Protein AF-A0A917YSW1-F1 (afdb_monomer)

Foldseek 3Di:
DDPVVVLVVLVCVLVVVLLVVLLVQLVVVVVVDPSLVSLVVSLVVSVVSSVCCCCPPRDVDDDPVVCVVLCPVLSVVLSVQLSVQQCVCVVVVHDSSVSSVVSVVVSVVSSVVVVVVSVVVVVVVVPPPDPPDPDPPPDD

InterPro domains:
  IPR007267 GtrA/DPMS, transmembrane domain [PF04138] (10-118)
  IPR051401 Bacterial Cell Wall Glycosylation GtrA [PTHR38459] (4-124)

Organism: NCBI:txid2045107

Secondary structure (DSSP, 8-state):
--HHHHHHHHHHHHHHHHHHHHHHHHHHHHTTS-HHHHHHHHHHHHHHHHHHIIIIIIISS---HHHHTTSHHHHHHHHHHHHHHHHHHHHTT--HHHHHHHHHHHHHHHHHHHHHHHHHHHHHHHTSPP----------

Solvent-accessible surface area (backbone atoms only — not comparable to full-atom values): 7925 Å² total; per-residue (Å²): 134,61,73,66,60,58,51,50,52,50,51,52,51,50,52,49,50,36,48,51,53,28,50,51,47,25,52,58,34,44,77,79,40,61,60,59,60,18,45,54,54,22,51,55,48,33,54,55,48,41,46,49,45,47,37,70,72,70,56,80,56,82,71,64,65,87,55,58,79,75,39,58,63,53,52,49,52,44,47,54,53,35,44,52,46,39,47,51,37,43,72,72,69,44,58,67,77,60,37,55,61,53,34,48,68,51,38,55,59,49,49,52,53,52,50,54,54,57,56,51,53,62,50,58,65,70,66,54,76,75,82,77,68,80,76,80,78,77,78,130

Sequence (140 aa):
MNAARRRFARFVAGGATNTAVTHGLFVVLTWSMPAPVAYSVAYATGIVLGYVINTVFVFRIRASLRSALRFPVVYLVAYLVGLGLVVLLTGAGLAPWLAMPVVLAVNVPLTYVLTRHVLRGARAERARPEPAGRPLRVAR

Structure (mmCIF, N/CA/C/O backbone):
data_AF-A0A917YSW1-F1
#
_entry.id   AF-A0A917YSW1-F1
#
loop_
_atom_site.group_PDB
_atom_site.id
_atom_site.type_symbol
_atom_site.label_atom_id
_atom_site.label_alt_id
_atom_site.label_comp_id
_atom_site.label_asym_id
_atom_site.label_entity_id
_atom_site.label_seq_id
_atom_site.pdbx_PDB_ins_code
_atom_site.Cartn_x
_atom_site.Cartn_y
_atom_site.Cartn_z
_atom_site.occupancy
_atom_site.B_iso_or_equiv
_atom_site.auth_seq_id
_atom_site.auth_comp_id
_atom_site.auth_asym_id
_atom_site.auth_atom_id
_atom_site.pdbx_PDB_model_num
ATOM 1 N N . MET A 1 1 ? -2.995 -20.439 25.826 1.00 56.56 1 MET A N 1
ATOM 2 C CA . MET A 1 1 ? -2.520 -19.465 24.809 1.00 56.56 1 MET A CA 1
ATOM 3 C C . MET A 1 1 ? -3.350 -18.180 24.910 1.00 56.56 1 MET A C 1
ATOM 5 O O . MET A 1 1 ? -4.557 -18.240 24.723 1.00 56.56 1 MET A O 1
ATOM 9 N N . ASN A 1 2 ? -2.738 -17.043 25.268 1.00 67.12 2 ASN A N 1
ATOM 10 C CA . ASN A 1 2 ? -3.448 -15.811 25.665 1.00 67.12 2 ASN A CA 1
ATOM 11 C C . ASN A 1 2 ? -4.297 -15.207 24.528 1.00 67.12 2 ASN A C 1
ATOM 13 O O . ASN A 1 2 ? -3.838 -15.098 23.389 1.00 67.12 2 ASN A O 1
ATOM 17 N N . ALA A 1 3 ? -5.512 -14.741 24.838 1.00 70.56 3 ALA A N 1
ATOM 18 C CA . ALA A 1 3 ? -6.465 -14.183 23.865 1.00 70.56 3 ALA A CA 1
ATOM 19 C C . ALA A 1 3 ? -5.918 -12.991 23.044 1.00 70.56 3 ALA A C 1
ATOM 21 O O . ALA A 1 3 ? -6.378 -12.730 21.930 1.00 70.56 3 ALA A O 1
ATOM 22 N N . ALA A 1 4 ? -4.916 -12.270 23.561 1.00 68.56 4 ALA A N 1
ATOM 23 C CA . ALA A 1 4 ? -4.194 -11.224 22.832 1.00 68.56 4 ALA A CA 1
ATOM 24 C C . ALA A 1 4 ? -3.328 -11.786 21.685 1.00 68.56 4 ALA A C 1
ATOM 26 O O . ALA A 1 4 ? -3.424 -11.303 20.558 1.00 68.56 4 ALA A O 1
ATOM 27 N N . ARG A 1 5 ? -2.570 -12.870 21.926 1.00 73.44 5 ARG A N 1
ATOM 28 C CA . ARG A 1 5 ? -1.741 -13.530 20.897 1.00 73.44 5 ARG A CA 1
ATOM 29 C C . ARG A 1 5 ? -2.588 -14.071 19.747 1.00 73.44 5 ARG A C 1
ATOM 31 O O . ARG A 1 5 ? -2.204 -13.945 18.591 1.00 73.44 5 ARG A O 1
ATOM 38 N N . ARG A 1 6 ? -3.770 -14.619 20.046 1.00 74.00 6 ARG A N 1
ATOM 39 C CA . ARG A 1 6 ? -4.671 -15.176 19.022 1.00 74.00 6 ARG A CA 1
ATOM 40 C C . ARG A 1 6 ? -5.296 -14.100 18.124 1.00 74.00 6 ARG A C 1
ATOM 42 O O . ARG A 1 6 ? -5.510 -14.346 16.941 1.00 74.00 6 ARG A O 1
ATOM 49 N N . ARG A 1 7 ? -5.570 -12.907 18.666 1.00 66.56 7 ARG A N 1
ATOM 50 C CA . ARG A 1 7 ? -6.038 -11.743 17.889 1.00 66.56 7 ARG A CA 1
ATOM 51 C C . ARG A 1 7 ? -4.928 -11.163 17.018 1.00 66.56 7 ARG A C 1
ATOM 53 O O . ARG A 1 7 ? -5.166 -10.917 15.842 1.00 66.56 7 ARG A O 1
ATOM 60 N N . PHE A 1 8 ? -3.721 -11.038 17.564 1.00 69.75 8 PHE A N 1
ATOM 61 C CA . PHE A 1 8 ? -2.553 -10.605 16.801 1.00 69.75 8 PHE A CA 1
ATOM 62 C C . PHE A 1 8 ? -2.229 -11.569 15.649 1.00 69.75 8 PHE A C 1
ATOM 64 O O . PHE A 1 8 ? -2.088 -11.131 14.516 1.00 69.75 8 PHE A O 1
ATOM 71 N N . ALA A 1 9 ? -2.226 -12.883 15.898 1.00 74.12 9 ALA A N 1
ATOM 72 C CA . ALA A 1 9 ? -1.988 -13.887 14.858 1.00 74.12 9 ALA A CA 1
ATOM 73 C C . ALA A 1 9 ? -3.015 -13.812 13.714 1.00 74.12 9 ALA A C 1
ATOM 75 O O . ALA A 1 9 ? -2.648 -13.907 12.550 1.00 74.12 9 ALA A O 1
ATOM 76 N N . ARG A 1 10 ? -4.298 -13.588 14.028 1.00 70.19 10 ARG A N 1
ATOM 77 C CA . ARG A 1 10 ? -5.350 -13.406 13.012 1.00 70.19 10 ARG A CA 1
ATOM 78 C C . ARG A 1 10 ? -5.202 -12.108 12.228 1.00 70.19 10 ARG A C 1
ATOM 80 O O . ARG A 1 10 ? -5.449 -12.106 11.029 1.00 70.19 10 ARG A O 1
ATOM 87 N N . PHE A 1 11 ? -4.790 -11.030 12.891 1.00 66.25 11 PHE A N 1
ATOM 88 C CA . PHE A 1 11 ? -4.496 -9.760 12.233 1.00 66.25 11 PHE A CA 1
ATOM 89 C C . PHE A 1 11 ? -3.324 -9.901 11.255 1.00 66.25 11 PHE A C 1
ATOM 91 O O . PHE A 1 11 ? -3.446 -9.515 10.096 1.00 66.25 11 PHE A O 1
ATOM 98 N N . VAL A 1 12 ? -2.231 -10.534 11.694 1.00 75.94 12 VAL A N 1
ATOM 99 C CA . VAL A 1 12 ? -1.072 -10.819 10.839 1.00 75.94 12 VAL A CA 1
ATOM 100 C C . VAL A 1 12 ? -1.465 -11.738 9.682 1.00 75.94 12 VAL A C 1
ATOM 102 O O . VAL A 1 12 ? -1.132 -11.434 8.545 1.00 75.94 12 VAL A O 1
ATOM 105 N N . ALA A 1 13 ? -2.228 -12.806 9.929 1.00 75.12 13 ALA A N 1
ATOM 106 C CA . ALA A 1 13 ? -2.665 -13.728 8.878 1.00 75.12 13 ALA A CA 1
ATOM 107 C C . ALA A 1 13 ? -3.583 -13.057 7.839 1.00 75.12 13 ALA A C 1
ATOM 109 O O . ALA A 1 13 ? -3.394 -13.239 6.637 1.00 75.12 13 ALA A O 1
ATOM 110 N N . GLY A 1 14 ? -4.550 -12.246 8.284 1.00 72.94 14 GLY A N 1
ATOM 111 C CA . GLY A 1 14 ? -5.431 -11.491 7.390 1.00 72.94 14 GLY A CA 1
ATOM 112 C C . GLY A 1 14 ? -4.668 -10.448 6.570 1.00 72.94 14 GLY A C 1
ATOM 113 O O . GLY A 1 14 ? -4.856 -10.358 5.357 1.00 72.94 14 GLY A O 1
ATOM 114 N N . GLY A 1 15 ? -3.753 -9.715 7.213 1.00 74.00 15 GLY A N 1
ATOM 115 C CA . GLY A 1 15 ? -2.877 -8.751 6.546 1.00 74.00 15 GLY A CA 1
ATOM 116 C C . GLY A 1 15 ? -1.936 -9.408 5.535 1.00 74.00 15 GLY A C 1
ATOM 117 O O . GLY A 1 15 ? -1.811 -8.919 4.413 1.00 74.00 15 GLY A O 1
ATOM 118 N N . ALA A 1 16 ? -1.334 -10.544 5.892 1.00 80.94 16 ALA A N 1
ATOM 119 C CA . ALA A 1 16 ? -0.457 -11.312 5.012 1.00 80.94 16 ALA A CA 1
ATOM 120 C C . ALA A 1 16 ? -1.215 -11.857 3.796 1.00 80.94 16 ALA A C 1
ATOM 122 O O . ALA A 1 16 ? -0.741 -11.711 2.676 1.00 80.94 16 ALA A O 1
ATOM 123 N N . THR A 1 17 ? -2.420 -12.401 3.997 1.00 82.06 17 THR A N 1
ATOM 124 C CA . THR A 1 17 ? -3.265 -12.908 2.902 1.00 82.06 17 THR A CA 1
ATOM 125 C C . THR A 1 17 ? -3.643 -11.787 1.937 1.00 82.06 17 THR A C 1
ATOM 127 O O . THR A 1 17 ? -3.467 -11.926 0.729 1.00 82.06 17 THR A O 1
ATOM 130 N N . ASN A 1 18 ? -4.102 -10.644 2.460 1.00 84.50 18 ASN A N 1
ATOM 131 C CA . ASN A 1 18 ? -4.434 -9.493 1.623 1.00 84.50 18 ASN A CA 1
ATOM 132 C C . ASN A 1 18 ? -3.213 -8.992 0.841 1.00 84.50 18 ASN A C 1
ATOM 134 O O . ASN A 1 18 ? -3.299 -8.734 -0.357 1.00 84.50 18 ASN A O 1
ATOM 138 N N . THR A 1 19 ? -2.061 -8.893 1.505 1.00 84.25 19 THR A N 1
ATOM 139 C CA . THR A 1 19 ? -0.810 -8.456 0.874 1.00 84.25 19 THR A CA 1
ATOM 140 C C . THR A 1 19 ? -0.374 -9.424 -0.221 1.00 84.25 19 THR A C 1
ATOM 142 O O . THR A 1 19 ? -0.055 -8.987 -1.318 1.00 84.25 19 THR A O 1
ATOM 145 N N . ALA A 1 20 ? -0.412 -10.733 0.034 1.00 87.38 20 ALA A N 1
ATOM 146 C CA . ALA A 1 20 ? -0.016 -11.744 -0.941 1.00 87.38 20 ALA A CA 1
ATOM 147 C C . ALA A 1 20 ? -0.893 -11.696 -2.201 1.00 87.38 20 ALA A C 1
ATOM 149 O O . ALA A 1 20 ? -0.369 -11.673 -3.312 1.00 87.38 20 ALA A O 1
ATOM 150 N N . VAL A 1 21 ? -2.217 -11.611 -2.036 1.00 87.44 21 VAL A N 1
ATOM 151 C CA . VAL A 1 21 ? -3.151 -11.566 -3.172 1.00 87.44 21 VAL A CA 1
ATOM 152 C C . VAL A 1 21 ? -2.995 -10.270 -3.963 1.00 8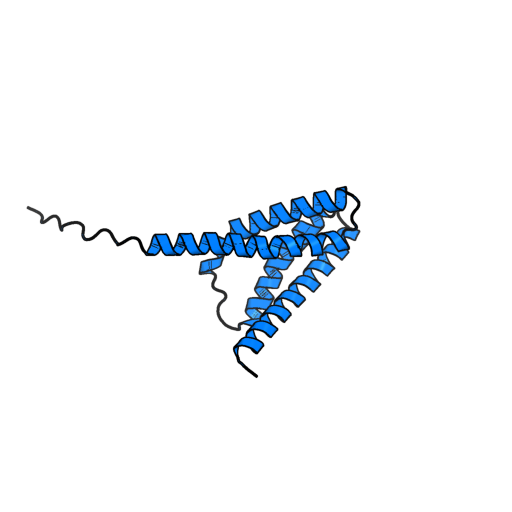7.44 21 VAL A C 1
ATOM 154 O O . VAL A 1 21 ? -2.925 -10.298 -5.187 1.00 87.44 21 VAL A O 1
ATOM 157 N N . THR A 1 22 ? -2.906 -9.131 -3.278 1.00 88.75 22 THR A N 1
ATOM 158 C CA . THR A 1 22 ? -2.774 -7.823 -3.944 1.00 88.75 22 THR A CA 1
ATOM 159 C C . THR A 1 22 ? -1.433 -7.668 -4.638 1.00 88.75 22 THR A C 1
ATOM 161 O O . THR A 1 22 ? -1.376 -7.125 -5.737 1.00 88.75 22 THR A O 1
ATOM 164 N N . HIS A 1 23 ? -0.364 -8.184 -4.035 1.00 89.31 23 HIS A N 1
ATOM 165 C CA . HIS A 1 23 ? 0.958 -8.188 -4.639 1.00 89.31 23 HIS A CA 1
ATOM 166 C C . HIS A 1 23 ? 1.029 -9.117 -5.848 1.00 89.31 23 HIS A C 1
ATOM 168 O O . HIS A 1 23 ? 1.512 -8.701 -6.898 1.00 89.31 23 HIS A O 1
ATOM 174 N N . GLY A 1 2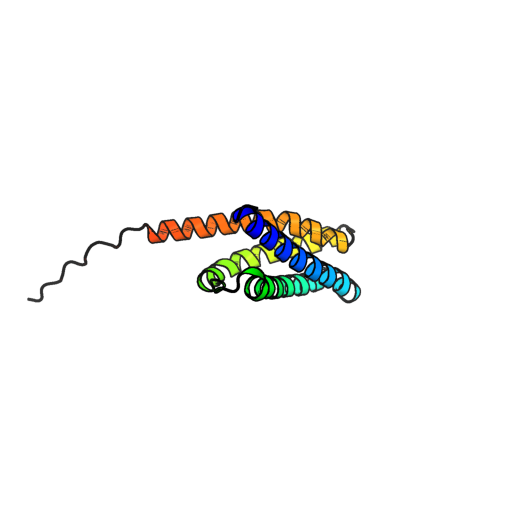4 ? 0.482 -10.331 -5.741 1.00 89.94 24 GLY A N 1
ATOM 175 C CA . GLY A 1 24 ? 0.364 -11.241 -6.879 1.00 89.94 24 GLY A CA 1
ATOM 176 C C . GLY A 1 24 ? -0.430 -10.613 -8.024 1.00 89.94 24 GLY A C 1
ATOM 177 O O . GLY A 1 24 ? 0.027 -10.623 -9.164 1.00 89.94 24 GLY A O 1
ATOM 178 N N . LEU A 1 25 ? -1.565 -9.980 -7.711 1.00 91.44 25 LEU A N 1
ATOM 179 C CA . LEU A 1 25 ? -2.373 -9.258 -8.692 1.00 91.44 25 LEU A CA 1
ATOM 180 C C . LEU A 1 25 ? -1.580 -8.133 -9.363 1.00 91.44 25 LEU A C 1
ATOM 182 O O . LEU A 1 25 ? -1.611 -8.019 -10.582 1.00 91.44 25 LEU A O 1
ATOM 186 N N . PHE A 1 26 ? -0.847 -7.327 -8.595 1.00 91.25 26 PHE A N 1
ATOM 187 C CA . PHE A 1 26 ? 0.004 -6.279 -9.152 1.00 91.25 26 PHE A CA 1
ATOM 188 C C . PHE A 1 26 ? 1.055 -6.839 -10.114 1.00 91.25 26 PHE A C 1
ATOM 190 O O . PHE A 1 26 ? 1.175 -6.336 -11.227 1.00 91.25 26 PHE A O 1
ATOM 197 N N . VAL A 1 27 ? 1.775 -7.895 -9.722 1.00 90.31 27 VAL A N 1
ATOM 198 C CA . VAL A 1 27 ? 2.797 -8.521 -10.575 1.00 90.31 27 VAL A CA 1
ATOM 199 C C . VAL A 1 27 ? 2.177 -9.032 -11.877 1.00 90.31 27 VAL A C 1
ATOM 201 O O . VAL A 1 27 ? 2.678 -8.713 -12.952 1.00 90.31 27 VAL A O 1
ATOM 204 N N . VAL A 1 28 ? 1.048 -9.740 -11.805 1.00 92.75 28 VAL A N 1
ATOM 205 C CA . VAL A 1 28 ? 0.345 -10.234 -13.000 1.00 92.75 28 VAL A CA 1
ATOM 206 C C . VAL A 1 28 ? -0.130 -9.077 -13.884 1.00 92.75 28 VAL A C 1
ATOM 208 O O . VAL A 1 28 ? 0.058 -9.109 -15.098 1.00 92.75 28 VAL A O 1
ATOM 211 N N . LEU A 1 29 ? -0.694 -8.019 -13.294 1.00 91.56 29 LEU A N 1
ATOM 212 C CA . LEU A 1 29 ? -1.145 -6.847 -14.046 1.00 91.56 29 LEU A CA 1
ATOM 213 C C . LEU A 1 29 ? 0.023 -6.128 -14.727 1.00 91.56 29 LEU A C 1
ATOM 215 O O . LEU A 1 29 ? -0.126 -5.708 -15.871 1.00 91.56 29 LEU A O 1
ATOM 219 N N . THR A 1 30 ? 1.198 -6.043 -14.094 1.00 89.75 30 THR A N 1
ATOM 220 C CA . THR A 1 30 ? 2.377 -5.403 -14.710 1.00 89.75 30 THR A CA 1
ATOM 221 C C . THR A 1 30 ? 2.859 -6.094 -15.988 1.00 89.75 30 THR A C 1
ATOM 223 O O . THR A 1 30 ? 3.598 -5.484 -16.752 1.00 89.75 30 THR A O 1
ATOM 226 N N . TRP A 1 31 ? 2.425 -7.331 -16.266 1.00 90.50 31 TRP A N 1
ATOM 227 C CA . TRP A 1 31 ? 2.707 -8.004 -17.541 1.00 90.50 31 TRP A CA 1
ATOM 228 C C . TRP A 1 31 ? 1.820 -7.514 -18.691 1.00 90.50 31 TRP A C 1
ATOM 230 O O . TRP A 1 31 ? 2.185 -7.673 -19.849 1.00 90.50 31 TRP A O 1
ATOM 240 N N . SER A 1 32 ? 0.654 -6.937 -18.384 1.00 90.75 32 SER A N 1
ATOM 241 C CA . SER A 1 32 ? -0.340 -6.504 -19.381 1.00 90.75 32 SER A CA 1
ATOM 242 C C . SER A 1 32 ? -0.514 -4.984 -19.454 1.00 90.75 32 SER A C 1
ATOM 244 O O . SER A 1 32 ? -1.080 -4.483 -20.422 1.00 90.75 32 SER A O 1
ATOM 246 N N . MET A 1 33 ? -0.079 -4.234 -18.436 1.00 92.31 33 MET A N 1
ATOM 247 C CA . MET A 1 33 ? -0.256 -2.779 -18.366 1.00 92.31 33 MET A CA 1
ATOM 248 C C . MET A 1 33 ? 0.894 -2.079 -17.625 1.00 92.31 33 MET A C 1
ATOM 250 O O . MET A 1 33 ? 1.615 -2.721 -16.858 1.00 92.31 33 MET A O 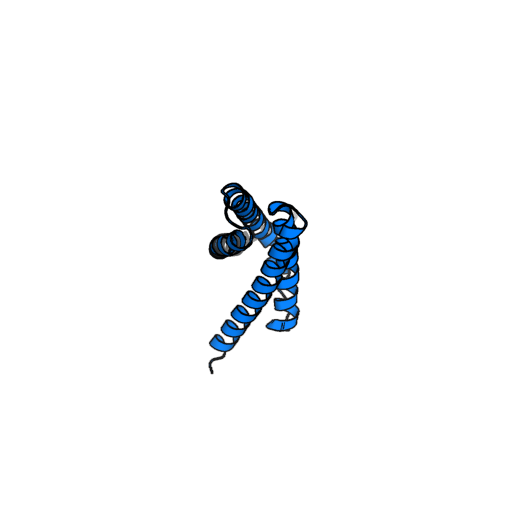1
ATOM 254 N N . PRO A 1 34 ? 1.051 -0.751 -17.794 1.00 91.06 34 PRO A N 1
ATOM 255 C CA . PRO A 1 34 ? 2.073 0.014 -17.086 1.00 91.06 34 PRO A CA 1
ATOM 256 C C . PRO A 1 34 ? 1.938 -0.099 -15.563 1.00 91.06 34 PRO A C 1
ATOM 258 O O . PRO A 1 34 ? 0.829 -0.083 -15.021 1.00 91.06 34 PRO A O 1
ATOM 261 N N . ALA A 1 35 ? 3.074 -0.128 -14.860 1.00 88.00 35 ALA A N 1
ATOM 262 C CA . ALA A 1 35 ? 3.126 -0.283 -13.405 1.00 88.00 35 ALA A CA 1
ATOM 263 C C . ALA A 1 35 ? 2.244 0.703 -12.609 1.00 88.00 35 ALA A C 1
ATOM 265 O O . ALA A 1 35 ? 1.615 0.266 -11.646 1.00 88.00 35 ALA A O 1
ATOM 266 N N . PRO A 1 36 ? 2.102 1.988 -12.994 1.00 89.31 36 PRO A N 1
ATOM 267 C CA . PRO A 1 36 ? 1.194 2.901 -12.299 1.00 89.31 36 PRO A CA 1
ATOM 268 C C . PRO A 1 36 ? -0.272 2.452 -12.368 1.00 89.31 36 PRO A C 1
ATOM 270 O O . PRO A 1 36 ? -0.970 2.475 -11.359 1.00 89.31 36 PRO A O 1
ATOM 273 N N . VAL A 1 37 ? -0.723 1.976 -13.534 1.00 89.81 37 VAL A N 1
ATOM 274 C CA . VAL A 1 37 ? -2.102 1.499 -13.743 1.00 89.81 37 VAL A CA 1
ATOM 275 C C . VAL A 1 37 ? -2.333 0.196 -12.979 1.00 89.81 37 VAL A C 1
ATOM 277 O O . VAL A 1 37 ? -3.325 0.065 -12.258 1.00 89.81 37 VAL A O 1
ATOM 280 N N . ALA A 1 38 ? -1.376 -0.733 -13.065 1.00 91.56 38 ALA A N 1
ATOM 281 C CA . ALA A 1 38 ? -1.401 -1.977 -12.301 1.00 91.56 38 ALA A CA 1
ATOM 282 C C . ALA A 1 38 ? -1.481 -1.706 -10.790 1.00 91.56 38 ALA A C 1
ATOM 284 O O . ALA A 1 38 ? -2.253 -2.355 -10.081 1.00 91.56 38 ALA A O 1
ATOM 285 N N . TYR A 1 39 ? -0.726 -0.717 -10.298 1.00 90.69 39 TYR A N 1
ATOM 286 C CA . TYR A 1 39 ? -0.745 -0.314 -8.895 1.00 90.69 39 TYR A CA 1
ATOM 287 C C . TYR A 1 39 ? -2.114 0.221 -8.476 1.00 90.69 39 TYR A C 1
ATOM 289 O O . TYR A 1 39 ? -2.623 -0.190 -7.436 1.00 90.69 39 TYR A O 1
ATOM 297 N N . SER A 1 40 ? -2.749 1.078 -9.278 1.00 90.94 40 SER A N 1
ATOM 298 C CA . SER A 1 40 ? -4.083 1.610 -8.970 1.00 90.94 40 SER A CA 1
ATOM 299 C C . SER A 1 40 ? -5.131 0.511 -8.824 1.00 90.94 40 SER A C 1
ATOM 301 O O . SER A 1 40 ? -5.883 0.500 -7.845 1.00 90.94 40 SER A O 1
ATOM 303 N N . VAL A 1 41 ? -5.144 -0.449 -9.752 1.00 92.19 41 VAL A N 1
ATOM 304 C CA . VAL A 1 41 ? -6.076 -1.584 -9.717 1.00 92.19 41 VAL A CA 1
ATOM 305 C C . VAL A 1 41 ? -5.785 -2.491 -8.519 1.00 92.19 41 VAL A C 1
ATOM 307 O O . VAL A 1 41 ? -6.706 -2.859 -7.783 1.00 92.19 41 VAL A O 1
ATOM 310 N N . ALA A 1 42 ? -4.514 -2.816 -8.271 1.00 90.19 42 ALA A N 1
ATOM 311 C CA . ALA A 1 42 ? -4.115 -3.650 -7.140 1.00 90.19 42 ALA A CA 1
ATOM 312 C C . ALA A 1 42 ? -4.419 -2.984 -5.788 1.00 90.19 42 ALA A C 1
ATOM 314 O O . ALA A 1 42 ? -4.896 -3.651 -4.868 1.00 90.19 42 ALA A O 1
ATOM 315 N N . TYR A 1 43 ? -4.207 -1.671 -5.671 1.00 87.38 43 TYR A N 1
ATOM 316 C CA . TYR A 1 43 ? -4.486 -0.899 -4.461 1.00 87.38 43 TYR A CA 1
ATOM 317 C C . TYR A 1 43 ? -5.988 -0.845 -4.161 1.00 87.38 43 TYR A C 1
ATOM 319 O O . TYR A 1 43 ? -6.404 -1.146 -3.040 1.00 87.38 43 TYR A O 1
ATOM 327 N N . ALA A 1 44 ? -6.815 -0.542 -5.168 1.00 87.75 44 ALA A N 1
ATOM 328 C CA . ALA A 1 44 ? -8.272 -0.563 -5.030 1.00 87.75 44 ALA A CA 1
ATOM 329 C C . ALA A 1 44 ? 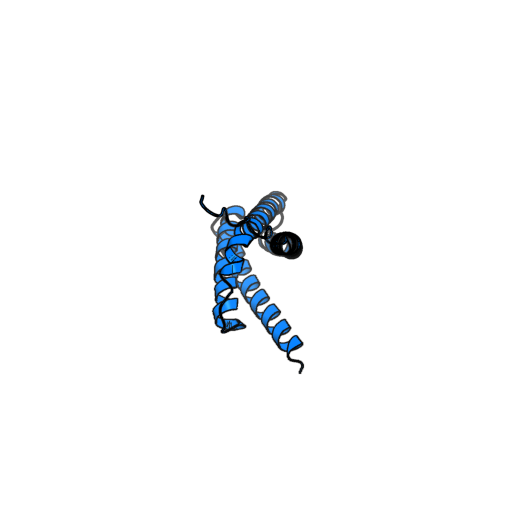-8.775 -1.960 -4.636 1.00 87.75 44 ALA A C 1
ATOM 331 O O . ALA A 1 44 ? -9.542 -2.105 -3.680 1.00 87.75 44 ALA A O 1
ATOM 332 N N . THR A 1 45 ? -8.269 -2.998 -5.308 1.00 87.25 45 THR A N 1
ATOM 333 C CA . THR A 1 45 ? -8.599 -4.391 -4.988 1.00 87.25 45 THR A CA 1
ATOM 334 C C . THR A 1 45 ? -8.178 -4.748 -3.567 1.00 87.25 45 THR A C 1
ATOM 336 O O . THR A 1 45 ? -8.932 -5.401 -2.858 1.00 87.25 45 THR A O 1
ATOM 339 N N . GLY A 1 46 ? -7.021 -4.276 -3.103 1.00 84.88 46 GLY A N 1
ATOM 340 C CA . GLY A 1 46 ? -6.535 -4.527 -1.748 1.00 84.88 46 GLY A CA 1
ATOM 341 C C . GLY A 1 46 ? -7.326 -3.848 -0.647 1.00 84.88 46 GLY A C 1
ATOM 342 O O . GLY A 1 46 ? -7.435 -4.401 0.450 1.00 84.88 46 GLY A O 1
ATOM 343 N N . ILE A 1 47 ? -7.920 -2.689 -0.931 1.00 81.56 47 ILE A N 1
ATOM 344 C CA . ILE A 1 47 ? -8.878 -2.058 -0.021 1.00 81.56 47 ILE A CA 1
ATOM 345 C C . ILE A 1 47 ? -10.133 -2.927 0.085 1.00 81.56 47 ILE A C 1
ATOM 347 O O . ILE A 1 47 ? -10.561 -3.247 1.196 1.00 81.56 47 ILE A O 1
ATOM 351 N N . VAL A 1 48 ? -10.702 -3.341 -1.051 1.00 82.44 48 VAL A N 1
ATOM 352 C CA . VAL A 1 48 ? -11.932 -4.150 -1.088 1.00 82.44 48 VAL A CA 1
ATOM 353 C C . VAL A 1 48 ? -11.705 -5.524 -0.459 1.00 82.44 48 VAL A C 1
ATOM 355 O O . VAL A 1 48 ? -12.443 -5.927 0.438 1.00 82.44 48 VAL A O 1
ATOM 358 N N . LEU A 1 49 ? -10.656 -6.230 -0.870 1.00 80.50 49 LEU A N 1
ATOM 359 C CA . LEU A 1 49 ? -10.313 -7.552 -0.360 1.00 80.50 49 LEU A CA 1
ATOM 360 C C . LEU A 1 49 ? -9.940 -7.493 1.120 1.00 80.50 49 LEU A C 1
ATOM 362 O O . LEU A 1 49 ? -10.433 -8.296 1.910 1.00 80.50 49 LEU A O 1
ATOM 366 N N . GLY A 1 50 ? -9.133 -6.510 1.521 1.00 76.38 50 GLY A N 1
ATOM 367 C CA . GLY A 1 50 ? -8.799 -6.276 2.919 1.00 76.38 50 GLY A CA 1
ATOM 368 C C . GLY A 1 50 ? -10.051 -6.027 3.754 1.00 76.38 50 GLY A C 1
ATOM 369 O O . GLY A 1 50 ? -10.176 -6.585 4.846 1.00 76.38 50 GLY A O 1
ATOM 370 N N . TYR A 1 51 ? -11.011 -5.260 3.233 1.00 72.94 51 TYR A N 1
ATOM 371 C CA . TYR A 1 51 ? -12.305 -5.066 3.877 1.00 72.94 51 TYR A CA 1
ATOM 372 C C . TYR A 1 51 ? -13.063 -6.389 4.023 1.00 72.94 51 TYR A C 1
ATOM 374 O O . TYR A 1 51 ? -13.449 -6.722 5.144 1.00 72.94 51 TYR A O 1
ATOM 382 N N . VAL A 1 52 ? -13.217 -7.165 2.943 1.00 71.81 52 VAL A N 1
ATOM 383 C CA . VAL A 1 52 ? -13.934 -8.456 2.930 1.00 71.81 52 VAL A CA 1
ATOM 384 C C . VAL A 1 52 ? -13.289 -9.471 3.876 1.00 71.81 52 VAL A C 1
ATOM 386 O O . VAL A 1 52 ? -13.979 -10.053 4.708 1.00 71.81 52 VAL A O 1
ATOM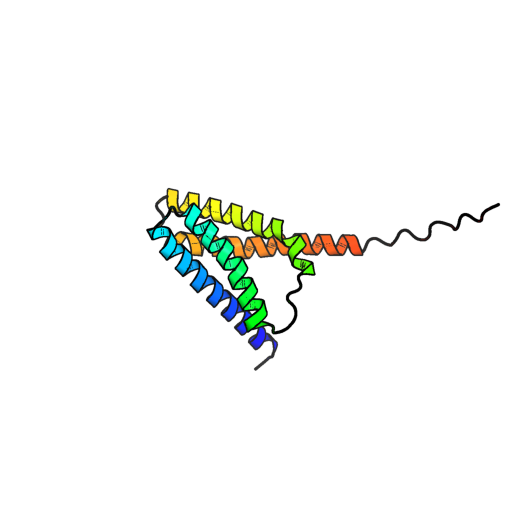 389 N N . ILE A 1 53 ? -11.967 -9.655 3.828 1.00 69.19 53 ILE A N 1
ATOM 390 C CA . ILE A 1 53 ? -11.243 -10.582 4.713 1.00 69.19 53 ILE A CA 1
ATOM 391 C C . ILE A 1 53 ? -11.422 -10.169 6.178 1.00 69.19 53 ILE A C 1
ATOM 393 O O . ILE A 1 53 ? -11.738 -11.004 7.031 1.00 69.19 53 ILE A O 1
ATOM 397 N N . ASN A 1 54 ? -11.268 -8.879 6.495 1.00 65.31 54 ASN A N 1
ATOM 398 C CA . ASN A 1 54 ? -11.415 -8.413 7.873 1.00 65.31 54 ASN A CA 1
ATOM 399 C C . ASN A 1 54 ? -12.867 -8.520 8.375 1.00 65.31 54 ASN A C 1
ATOM 401 O O . ASN A 1 54 ? -13.081 -8.882 9.533 1.00 65.31 54 ASN A O 1
ATOM 405 N N . THR A 1 55 ? -13.866 -8.263 7.525 1.00 64.25 55 THR A N 1
ATOM 406 C CA . THR A 1 55 ? -15.289 -8.371 7.900 1.00 64.25 55 THR A CA 1
ATOM 407 C C . THR A 1 55 ? -15.775 -9.810 7.994 1.00 64.25 55 THR A C 1
ATOM 409 O O . THR A 1 55 ? -16.340 -10.197 9.019 1.00 64.25 55 THR A O 1
ATOM 412 N N . VAL A 1 56 ? -15.566 -10.597 6.941 1.00 63.53 56 VAL A N 1
ATOM 413 C CA . VAL A 1 56 ? -16.143 -11.938 6.779 1.00 63.53 56 VAL A CA 1
ATOM 414 C C . VAL A 1 56 ? -15.322 -12.988 7.524 1.00 63.53 56 VAL A C 1
ATOM 416 O O . VAL A 1 56 ? -15.889 -13.865 8.175 1.00 63.53 56 VAL A O 1
ATOM 419 N N . PHE A 1 57 ? -13.990 -12.888 7.474 1.00 57.59 57 PHE A N 1
ATOM 420 C CA . PHE A 1 57 ? -13.100 -13.951 7.947 1.00 57.59 57 PHE A CA 1
ATOM 421 C C . PHE A 1 57 ? -12.582 -13.724 9.374 1.00 57.59 57 PHE A C 1
ATOM 423 O O . PHE A 1 57 ? -12.506 -14.669 10.162 1.00 57.59 57 PHE A O 1
ATOM 430 N N . VAL A 1 58 ? -12.231 -12.482 9.736 1.00 53.06 58 VAL A N 1
ATOM 431 C CA . VAL A 1 58 ? -11.544 -12.202 11.013 1.00 53.06 58 VAL A CA 1
ATOM 432 C C . VAL A 1 58 ? -12.501 -11.863 12.159 1.00 53.06 58 VAL A C 1
ATOM 434 O O . VAL A 1 58 ? -12.314 -12.387 13.261 1.00 53.06 58 VAL A O 1
ATOM 437 N N . PHE A 1 59 ? -13.504 -11.003 11.944 1.00 48.31 59 PHE A N 1
ATOM 438 C CA . PHE A 1 59 ? -14.253 -10.421 13.066 1.00 48.31 59 PHE A CA 1
ATOM 439 C C . PHE A 1 59 ? -15.672 -10.954 13.296 1.00 48.31 59 PHE A C 1
ATOM 441 O O . PHE A 1 59 ? -16.105 -10.898 14.446 1.00 48.31 59 PHE A O 1
ATOM 448 N N . ARG A 1 60 ? -16.406 -11.465 12.290 1.00 51.81 60 ARG A N 1
ATOM 449 C CA . ARG A 1 60 ? -17.836 -11.864 12.426 1.00 51.81 60 ARG A CA 1
ATOM 450 C C . ARG A 1 60 ? -18.719 -10.846 13.201 1.00 51.81 60 ARG A C 1
ATOM 452 O O . ARG A 1 60 ? -19.786 -11.203 13.683 1.00 51.81 60 ARG A O 1
ATOM 459 N N . ILE A 1 61 ? -18.296 -9.582 13.336 1.00 43.88 61 ILE A N 1
ATOM 460 C CA . ILE A 1 61 ? -18.993 -8.478 14.015 1.00 43.88 61 ILE A CA 1
ATOM 461 C C . ILE A 1 61 ? -18.631 -7.172 13.293 1.00 43.88 61 ILE A C 1
ATOM 463 O O . ILE A 1 61 ? -17.488 -6.966 12.886 1.00 43.88 61 ILE A O 1
ATOM 467 N N . ARG A 1 62 ? -19.660 -6.328 13.127 1.00 39.34 62 ARG A N 1
ATOM 468 C CA . ARG A 1 62 ? -19.765 -5.081 12.348 1.00 39.34 62 ARG A CA 1
ATOM 469 C C . ARG A 1 62 ? -18.443 -4.319 12.200 1.00 39.34 62 ARG A C 1
ATOM 471 O O . ARG A 1 62 ? -18.024 -3.619 13.122 1.00 39.34 62 ARG A O 1
ATOM 478 N N . ALA A 1 63 ? -17.854 -4.368 11.001 1.00 45.31 63 ALA A N 1
ATOM 479 C CA . ALA A 1 63 ? -16.894 -3.351 10.587 1.00 45.31 63 ALA A CA 1
ATOM 480 C C . ALA A 1 63 ? -17.513 -1.976 10.832 1.00 45.31 63 ALA A C 1
ATOM 482 O O . ALA A 1 63 ? -18.614 -1.679 10.363 1.00 45.31 63 ALA A O 1
ATOM 483 N N . SER A 1 64 ? -16.839 -1.155 11.631 1.00 46.59 64 SER A N 1
ATOM 484 C CA . SER A 1 64 ? -17.340 0.150 12.030 1.00 46.59 64 SER A CA 1
ATOM 485 C C . SER A 1 64 ? -17.273 1.122 10.846 1.00 46.59 64 SER A C 1
ATOM 487 O O . SER A 1 64 ? -16.376 1.954 10.72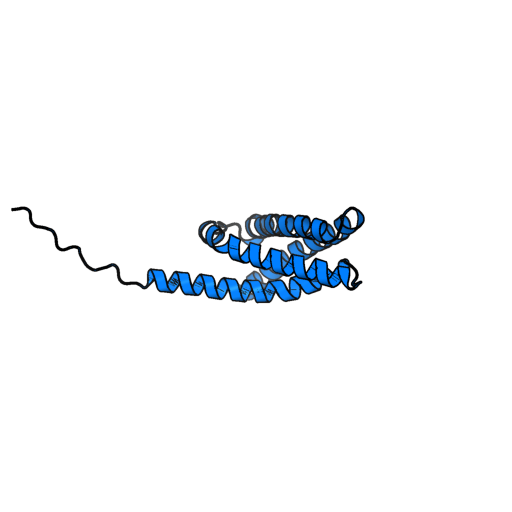9 1.00 46.59 64 SER A O 1
ATOM 489 N N . LEU A 1 65 ? -18.291 1.064 9.982 1.00 44.91 65 LEU A N 1
ATOM 490 C CA . LEU A 1 65 ? -18.558 2.016 8.892 1.00 44.91 65 LEU A CA 1
ATOM 491 C C . LEU A 1 65 ? -18.518 3.484 9.365 1.00 44.91 65 LEU A C 1
ATOM 493 O O . LEU A 1 65 ? -18.190 4.378 8.595 1.00 44.91 65 LEU A O 1
ATOM 497 N N . ARG A 1 66 ? -18.754 3.743 10.661 1.00 42.06 66 ARG A N 1
ATOM 498 C CA . ARG A 1 66 ? -18.634 5.080 11.273 1.00 42.06 66 ARG A CA 1
ATOM 499 C C . ARG A 1 66 ? -17.205 5.638 11.346 1.00 42.06 66 ARG A C 1
ATOM 501 O O . ARG A 1 66 ? -17.061 6.837 11.559 1.00 42.06 66 ARG A O 1
ATOM 508 N N . SER A 1 67 ? -16.161 4.821 11.174 1.00 49.38 67 SER A N 1
ATOM 509 C CA . SER A 1 67 ? -14.779 5.308 11.025 1.00 49.38 67 SER A CA 1
ATOM 510 C C . SER A 1 67 ? -14.394 5.503 9.550 1.00 49.38 67 SER A C 1
ATOM 512 O O . SER A 1 67 ? -13.619 6.401 9.242 1.00 49.38 67 SER A O 1
ATOM 514 N N . ALA A 1 68 ? -15.010 4.755 8.627 1.00 47.22 68 ALA A N 1
ATOM 515 C CA . ALA A 1 68 ? -14.667 4.716 7.201 1.00 47.22 68 ALA A CA 1
ATOM 516 C C . ALA A 1 68 ? -14.822 6.058 6.453 1.00 47.22 68 ALA A C 1
ATOM 518 O O . ALA A 1 68 ? -14.127 6.276 5.470 1.00 47.22 68 ALA A O 1
ATOM 519 N N . LEU A 1 69 ? -15.650 6.989 6.944 1.00 47.19 69 LEU A N 1
ATOM 520 C CA . LEU A 1 69 ? -15.825 8.327 6.352 1.00 47.19 69 LEU A CA 1
ATOM 521 C C . LEU A 1 69 ? -14.709 9.333 6.691 1.00 47.19 69 LEU A C 1
ATOM 523 O O . LEU A 1 69 ? -14.578 10.337 6.000 1.00 47.19 69 LEU A O 1
ATOM 527 N N . ARG A 1 70 ? -13.878 9.081 7.715 1.00 56.03 70 ARG A N 1
ATOM 528 C CA . ARG A 1 70 ? -12.716 9.940 8.056 1.00 56.03 70 ARG A CA 1
ATOM 529 C C . ARG A 1 70 ? -11.405 9.467 7.423 1.00 56.03 70 ARG A C 1
ATOM 531 O O . ARG A 1 70 ? -10.415 10.188 7.433 1.00 56.03 70 ARG A O 1
ATOM 538 N N . PHE A 1 71 ? -11.409 8.260 6.869 1.00 65.44 71 PHE A N 1
ATOM 539 C CA . PHE A 1 71 ? -10.268 7.628 6.223 1.00 65.44 71 PHE A CA 1
ATOM 540 C C . PHE A 1 71 ? -10.087 7.854 4.710 1.00 65.44 71 PHE A C 1
ATOM 542 O O . PHE A 1 71 ? -8.990 7.528 4.258 1.00 65.44 71 PHE A O 1
ATOM 549 N N . PRO A 1 72 ? -11.026 8.412 3.906 1.00 72.38 72 PRO A N 1
ATOM 550 C CA . PRO A 1 72 ? -10.789 8.587 2.471 1.00 72.38 72 PRO A CA 1
ATOM 551 C C . PRO A 1 72 ? -9.531 9.408 2.201 1.00 72.38 72 PRO A C 1
ATOM 553 O O . PRO A 1 72 ? -8.750 9.054 1.333 1.00 72.38 72 PRO A O 1
ATOM 556 N N . VAL A 1 73 ? -9.281 10.439 3.014 1.00 74.62 73 VAL A N 1
ATOM 557 C CA . VAL A 1 73 ? -8.069 11.264 2.926 1.00 74.62 73 VAL A CA 1
ATOM 558 C C . VAL A 1 73 ? -6.814 10.453 3.252 1.00 74.62 73 VAL A C 1
ATOM 560 O O . VAL A 1 73 ? -5.819 10.568 2.551 1.00 74.62 73 VAL A O 1
ATOM 563 N N . VAL A 1 74 ? -6.852 9.592 4.273 1.00 79.56 74 VAL A N 1
ATOM 564 C CA . VAL A 1 74 ? -5.707 8.738 4.639 1.00 79.56 74 VAL A CA 1
ATOM 565 C C . VAL A 1 74 ? -5.390 7.748 3.518 1.00 79.56 74 VAL A C 1
ATOM 567 O O . VAL A 1 74 ? -4.226 7.598 3.151 1.00 79.56 74 VAL A O 1
ATOM 570 N N . TYR A 1 75 ? -6.416 7.111 2.947 1.00 82.00 75 TYR A N 1
ATOM 571 C CA . TYR A 1 75 ? -6.258 6.200 1.813 1.00 82.00 75 TYR A CA 1
ATOM 572 C C . TYR A 1 75 ? -5.829 6.930 0.542 1.00 82.00 75 TYR A C 1
ATOM 574 O O . TYR A 1 75 ? -4.992 6.414 -0.186 1.00 82.00 75 TYR A O 1
ATOM 582 N N . LEU A 1 76 ? -6.337 8.137 0.294 1.00 85.50 76 LEU A N 1
ATOM 583 C CA . LEU A 1 76 ? -5.937 8.948 -0.850 1.00 85.50 76 LEU A CA 1
ATOM 584 C C . LEU A 1 76 ? -4.472 9.378 -0.737 1.00 85.50 76 LEU A C 1
ATOM 586 O O . LEU A 1 76 ? -3.722 9.227 -1.693 1.00 85.50 76 LEU A O 1
ATOM 590 N N . VAL A 1 77 ? -4.032 9.849 0.432 1.00 86.62 77 VAL A N 1
ATOM 591 C CA . VAL A 1 77 ? -2.625 10.214 0.661 1.00 86.62 77 VAL A CA 1
ATOM 592 C C . VAL A 1 77 ? -1.721 8.989 0.518 1.00 86.62 77 VAL A C 1
ATOM 594 O O . VAL A 1 77 ? -0.719 9.056 -0.187 1.00 86.62 77 VAL A O 1
ATOM 597 N N . ALA A 1 78 ? -2.086 7.852 1.117 1.00 88.25 78 ALA A N 1
ATOM 598 C CA . ALA A 1 78 ? -1.324 6.609 0.974 1.00 88.25 78 ALA A CA 1
ATOM 599 C C . ALA A 1 78 ? -1.303 6.091 -0.478 1.00 88.25 78 ALA A C 1
ATOM 601 O O . ALA A 1 78 ? -0.293 5.551 -0.936 1.00 88.25 78 ALA A O 1
ATOM 602 N N . TYR A 1 79 ? -2.396 6.279 -1.218 1.00 90.62 79 TYR A N 1
ATOM 603 C CA . TYR A 1 79 ? -2.463 5.978 -2.642 1.00 90.62 79 TYR A CA 1
ATOM 604 C C . TYR A 1 79 ? -1.506 6.863 -3.442 1.00 90.62 79 TYR A C 1
ATOM 606 O O . TYR A 1 79 ? -0.694 6.327 -4.187 1.00 90.62 79 TYR A O 1
ATOM 614 N N . LEU A 1 80 ? -1.551 8.186 -3.256 1.00 92.62 80 LEU A N 1
ATOM 615 C CA . LEU A 1 80 ? -0.702 9.135 -3.982 1.00 92.62 80 LEU A CA 1
ATOM 616 C C . LEU A 1 80 ? 0.785 8.923 -3.682 1.00 92.62 80 LEU A C 1
ATOM 618 O O . LEU A 1 80 ? 1.593 8.885 -4.607 1.00 92.62 80 LEU A O 1
ATOM 622 N N . VAL 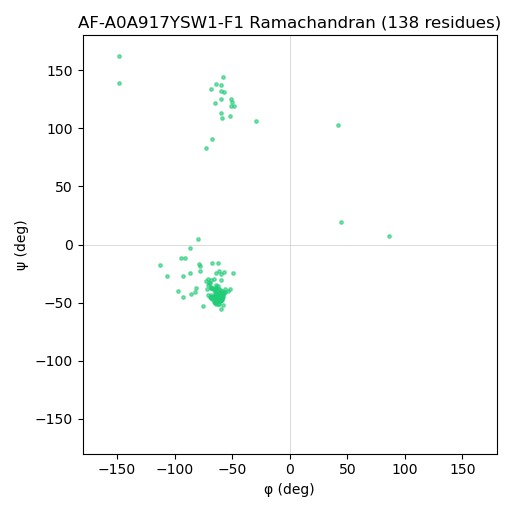A 1 81 ? 1.143 8.725 -2.409 1.00 92.31 81 VAL A N 1
ATOM 623 C CA . VAL A 1 81 ? 2.526 8.416 -2.008 1.00 92.31 81 VAL A CA 1
ATOM 624 C C . VAL A 1 81 ? 2.982 7.103 -2.634 1.00 92.31 81 VAL A C 1
ATOM 626 O O . VAL A 1 81 ? 4.057 7.044 -3.227 1.00 92.31 81 VAL A O 1
ATOM 629 N N . GLY A 1 82 ? 2.160 6.056 -2.552 1.00 91.50 82 GLY A N 1
ATOM 630 C CA . GLY A 1 82 ? 2.505 4.768 -3.141 1.00 91.50 82 GLY A CA 1
ATOM 631 C C . GLY A 1 82 ? 2.600 4.810 -4.667 1.00 91.50 82 GLY A C 1
ATOM 632 O O . GLY A 1 82 ? 3.535 4.247 -5.223 1.00 91.50 82 GLY A O 1
ATOM 633 N N . LEU A 1 83 ? 1.708 5.536 -5.344 1.00 92.50 83 LEU A N 1
ATOM 634 C CA . LEU A 1 83 ? 1.750 5.728 -6.793 1.00 92.50 83 LEU A CA 1
ATOM 635 C C . LEU A 1 83 ? 3.024 6.472 -7.211 1.00 92.50 83 LEU A C 1
ATOM 637 O O . LEU A 1 83 ? 3.704 6.039 -8.138 1.00 92.50 83 LEU A O 1
ATOM 641 N N . GLY A 1 84 ? 3.378 7.545 -6.496 1.00 91.50 84 GLY A N 1
ATOM 642 C CA . GLY A 1 84 ? 4.617 8.288 -6.722 1.00 91.50 84 GLY A CA 1
ATOM 643 C C . GLY A 1 84 ? 5.859 7.416 -6.538 1.00 91.50 84 GLY A C 1
ATOM 644 O O . GLY A 1 84 ? 6.759 7.449 -7.373 1.00 91.50 84 GLY A O 1
ATOM 645 N N . LEU A 1 85 ? 5.880 6.571 -5.502 1.00 91.94 85 LEU A N 1
ATOM 646 C CA . LEU A 1 85 ? 6.952 5.597 -5.294 1.00 91.94 85 LEU A CA 1
ATOM 647 C C . LEU A 1 85 ? 7.009 4.557 -6.415 1.00 91.94 85 LEU A C 1
ATOM 649 O O . LEU A 1 85 ? 8.097 4.273 -6.897 1.00 91.94 85 LEU A O 1
ATOM 653 N N . VAL A 1 86 ? 5.879 4.012 -6.875 1.00 91.94 86 VAL A N 1
ATOM 654 C CA . VAL A 1 86 ? 5.881 3.070 -8.008 1.00 91.94 86 VAL A CA 1
ATOM 655 C C . VAL A 1 86 ? 6.452 3.730 -9.258 1.00 91.94 86 VAL A C 1
ATOM 657 O O . VAL A 1 86 ? 7.332 3.146 -9.887 1.00 91.94 86 VAL A O 1
ATOM 660 N N . VAL A 1 87 ? 6.005 4.943 -9.595 1.00 91.88 87 VAL A N 1
ATOM 661 C CA . VAL A 1 87 ? 6.515 5.698 -10.752 1.00 91.88 87 VAL A CA 1
ATOM 662 C C . VAL A 1 87 ? 8.017 5.948 -10.619 1.00 91.88 87 VAL A C 1
ATOM 664 O O . VAL A 1 87 ? 8.761 5.670 -11.555 1.00 91.88 87 VAL A O 1
ATOM 667 N N . LEU A 1 88 ? 8.477 6.4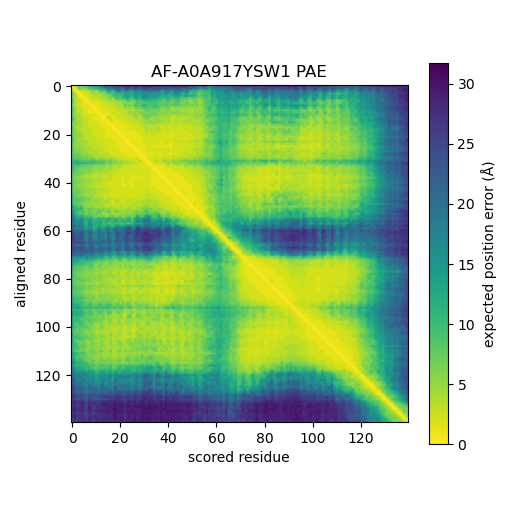13 -9.455 1.00 93.25 88 LEU A N 1
ATOM 668 C CA . LEU A 1 88 ? 9.887 6.717 -9.212 1.00 93.25 88 LEU A CA 1
ATOM 669 C C . LEU A 1 88 ? 10.764 5.461 -9.274 1.00 93.25 88 LEU A C 1
ATOM 671 O O . LEU A 1 88 ? 11.783 5.453 -9.956 1.00 93.25 88 LEU A O 1
ATOM 675 N N . LEU A 1 89 ? 10.369 4.397 -8.572 1.00 92.00 89 LEU A N 1
ATOM 676 C CA . LEU A 1 89 ? 11.155 3.170 -8.466 1.00 92.00 89 LEU A CA 1
ATOM 677 C C . LEU A 1 89 ? 11.226 2.445 -9.810 1.00 92.00 89 LEU A C 1
ATOM 679 O O . LEU A 1 89 ? 12.310 2.061 -10.238 1.00 92.00 89 LEU A O 1
ATOM 683 N N . THR A 1 90 ? 10.091 2.291 -10.499 1.00 89.12 90 THR A N 1
ATOM 684 C CA . THR A 1 90 ? 10.076 1.635 -11.816 1.00 89.12 90 THR A CA 1
ATOM 685 C C . THR A 1 90 ? 10.733 2.497 -12.893 1.00 89.12 90 THR A C 1
ATOM 687 O O . THR A 1 90 ? 11.442 1.960 -13.740 1.00 89.12 90 THR A O 1
ATOM 690 N N . GLY A 1 91 ? 10.598 3.827 -12.822 1.00 88.00 91 GLY A N 1
ATOM 691 C CA . GLY A 1 91 ? 11.314 4.764 -13.693 1.00 88.00 91 GLY A CA 1
ATOM 692 C C . GLY A 1 91 ? 12.833 4.763 -13.481 1.00 88.00 91 GLY A C 1
ATOM 693 O O . GLY A 1 91 ? 13.580 4.961 -14.432 1.00 88.00 91 GLY A O 1
ATOM 694 N N . ALA A 1 92 ? 13.300 4.466 -12.265 1.00 90.00 92 ALA A N 1
ATOM 695 C CA . ALA A 1 92 ? 14.718 4.279 -11.945 1.00 90.00 92 ALA A CA 1
ATOM 696 C C . ALA A 1 92 ? 15.265 2.887 -12.335 1.00 90.00 92 ALA A C 1
ATOM 698 O O . ALA A 1 92 ? 16.409 2.567 -12.018 1.00 90.00 92 ALA A O 1
ATOM 699 N N . GLY A 1 93 ? 14.460 2.046 -12.998 1.00 88.06 93 GLY A N 1
ATOM 700 C CA . GLY A 1 93 ? 14.854 0.706 -13.439 1.00 88.06 93 GLY A CA 1
ATOM 701 C C . GLY A 1 93 ? 14.677 -0.395 -12.389 1.00 88.06 93 GLY A C 1
ATOM 702 O O . GLY A 1 93 ? 15.087 -1.531 -12.630 1.00 88.06 93 GLY A O 1
ATOM 703 N N . LEU A 1 94 ? 14.057 -0.109 -11.235 1.00 90.06 94 LEU A N 1
ATOM 704 C CA . LEU A 1 94 ? 13.735 -1.153 -10.264 1.00 90.06 94 LEU A CA 1
ATOM 705 C C . LEU A 1 94 ? 12.652 -2.074 -10.832 1.00 90.06 94 LEU A C 1
ATOM 707 O O . LEU A 1 94 ? 11.619 -1.625 -11.332 1.00 90.06 94 LEU A O 1
ATOM 711 N N . ALA A 1 95 ? 12.864 -3.380 -10.694 1.00 86.88 95 ALA A N 1
ATOM 712 C CA . ALA A 1 95 ? 11.892 -4.363 -11.139 1.00 86.88 95 ALA A CA 1
ATOM 713 C C . ALA A 1 95 ? 10.539 -4.175 -10.409 1.00 86.88 95 ALA A C 1
ATOM 715 O O . ALA A 1 95 ? 10.528 -4.008 -9.183 1.00 86.88 95 ALA A O 1
ATOM 716 N N . PRO A 1 96 ? 9.389 -4.256 -11.109 1.00 80.44 96 PRO A N 1
ATOM 717 C CA . PRO A 1 96 ? 8.077 -3.994 -10.513 1.00 80.44 96 PRO A CA 1
ATOM 718 C C . PRO A 1 96 ? 7.797 -4.826 -9.255 1.00 80.44 96 PRO A C 1
ATOM 720 O O . PRO A 1 96 ? 7.313 -4.297 -8.257 1.00 80.44 96 PRO A O 1
ATOM 723 N N . TRP A 1 97 ? 8.185 -6.103 -9.244 1.00 84.31 97 TRP A N 1
ATOM 724 C CA . TRP A 1 97 ? 7.989 -6.991 -8.094 1.00 84.31 97 TRP A CA 1
ATOM 725 C C . TRP A 1 97 ? 8.679 -6.501 -6.804 1.00 84.31 97 TRP A C 1
ATOM 727 O O . TRP A 1 97 ? 8.188 -6.785 -5.715 1.00 84.31 97 TRP A O 1
ATOM 737 N N . LEU A 1 98 ? 9.751 -5.703 -6.898 1.00 87.75 98 LEU A N 1
ATOM 738 C CA . LEU A 1 98 ? 10.416 -5.077 -5.745 1.00 87.75 98 LEU A CA 1
ATOM 739 C C . LEU A 1 98 ? 9.787 -3.741 -5.333 1.00 87.75 98 LEU A C 1
ATOM 741 O O . LEU A 1 98 ? 9.885 -3.352 -4.169 1.00 87.75 98 LEU A O 1
ATOM 745 N N . ALA A 1 99 ? 9.114 -3.042 -6.250 1.00 86.81 99 ALA A N 1
ATOM 746 C CA . ALA A 1 99 ? 8.529 -1.732 -5.969 1.00 86.81 99 ALA A CA 1
ATOM 747 C C . ALA A 1 99 ? 7.409 -1.815 -4.919 1.00 86.81 99 ALA A C 1
ATOM 749 O O . ALA A 1 99 ? 7.317 -0.981 -4.019 1.00 86.81 99 ALA A O 1
ATOM 750 N N . MET A 1 100 ? 6.571 -2.847 -4.988 1.00 83.75 100 MET A N 1
ATOM 751 C CA . MET A 1 100 ? 5.406 -2.970 -4.111 1.00 83.75 100 MET A CA 1
ATOM 752 C C . MET A 1 100 ? 5.739 -3.307 -2.642 1.00 83.75 100 MET A C 1
ATOM 754 O O . MET A 1 100 ? 5.120 -2.706 -1.760 1.00 83.75 100 MET A O 1
ATOM 758 N N . PRO A 1 101 ? 6.731 -4.164 -2.325 1.00 88.81 101 PRO A N 1
ATOM 759 C CA . PRO A 1 101 ? 7.263 -4.291 -0.967 1.00 88.81 101 PRO A CA 1
ATOM 760 C C . PRO A 1 101 ? 7.784 -2.970 -0.383 1.00 88.81 101 PRO A C 1
ATOM 762 O O . PRO A 1 101 ? 7.513 -2.669 0.779 1.00 88.81 101 PRO A O 1
ATOM 765 N N . VAL A 1 102 ? 8.480 -2.153 -1.183 1.00 89.81 102 VAL A N 1
ATOM 766 C CA . VAL A 1 102 ? 8.977 -0.835 -0.743 1.00 89.81 102 VAL A CA 1
ATOM 767 C C . VAL A 1 102 ? 7.814 0.107 -0.438 1.00 89.81 102 VAL A C 1
ATOM 769 O O . VAL A 1 102 ? 7.781 0.736 0.620 1.00 89.81 102 VAL A O 1
ATOM 772 N N . VAL A 1 103 ? 6.811 0.152 -1.318 1.00 90.19 103 VAL A N 1
ATOM 773 C CA . VAL A 1 103 ? 5.586 0.931 -1.091 1.00 90.19 103 VAL A CA 1
ATOM 774 C C . VAL A 1 103 ? 4.889 0.495 0.194 1.00 90.19 103 VAL A C 1
ATOM 776 O O . VAL A 1 103 ? 4.471 1.344 0.978 1.00 90.19 103 VAL A O 1
ATOM 779 N N . LEU A 1 104 ? 4.787 -0.812 0.448 1.00 87.19 104 LEU A N 1
ATOM 780 C CA . LEU A 1 104 ? 4.195 -1.338 1.677 1.00 87.19 104 LEU A CA 1
ATOM 781 C C . LEU A 1 104 ? 4.977 -0.883 2.918 1.00 87.19 104 LEU A C 1
ATOM 783 O O . LEU A 1 104 ? 4.368 -0.413 3.881 1.00 87.19 104 LEU A O 1
ATOM 787 N N . ALA A 1 105 ? 6.309 -0.970 2.877 1.00 89.94 105 ALA A N 1
ATOM 788 C CA . ALA A 1 105 ? 7.182 -0.556 3.974 1.00 89.94 105 ALA A CA 1
ATOM 789 C C . ALA A 1 105 ? 7.028 0.933 4.330 1.00 89.94 105 ALA A C 1
ATOM 791 O O . ALA A 1 105 ? 7.156 1.291 5.499 1.00 89.94 105 ALA A O 1
ATOM 792 N N . VAL A 1 106 ? 6.696 1.788 3.355 1.00 89.69 106 VAL A N 1
ATOM 793 C CA . VAL A 1 106 ? 6.428 3.222 3.571 1.00 89.69 106 VAL A CA 1
ATOM 794 C C . VAL A 1 106 ? 4.972 3.485 3.973 1.00 89.69 106 VAL A C 1
ATOM 796 O O . VAL A 1 106 ? 4.701 4.265 4.890 1.00 89.69 106 VAL A O 1
ATOM 799 N N . ASN A 1 107 ? 4.010 2.821 3.333 1.00 85.69 107 ASN A N 1
ATOM 800 C CA . ASN A 1 107 ? 2.589 3.073 3.569 1.00 85.69 107 ASN A CA 1
ATOM 801 C C . ASN A 1 107 ? 2.120 2.602 4.951 1.00 85.69 107 ASN A C 1
ATOM 803 O O . ASN A 1 107 ? 1.254 3.244 5.548 1.00 85.69 107 ASN A O 1
ATOM 807 N N . VAL A 1 108 ? 2.686 1.524 5.498 1.00 83.00 108 VAL A N 1
ATOM 808 C CA . VAL A 1 108 ? 2.346 1.043 6.850 1.00 83.00 108 VAL A CA 1
ATOM 809 C C . VAL A 1 108 ? 2.622 2.102 7.936 1.00 83.00 108 VAL A C 1
ATOM 811 O O . VAL A 1 108 ? 1.684 2.464 8.654 1.00 83.00 108 VAL A O 1
ATOM 814 N N . PRO A 1 109 ? 3.841 2.662 8.076 1.00 84.25 109 PRO A N 1
ATOM 815 C CA . PRO A 1 109 ? 4.096 3.718 9.054 1.00 84.25 109 PRO A CA 1
ATOM 816 C C . PRO A 1 109 ? 3.346 5.016 8.726 1.00 84.25 109 PRO A C 1
ATOM 818 O O . PRO A 1 109 ? 2.812 5.648 9.640 1.00 84.25 109 PRO A O 1
ATOM 821 N N . LEU A 1 110 ? 3.231 5.392 7.445 1.00 84.88 110 LEU A N 1
ATOM 822 C CA . LEU A 1 110 ? 2.492 6.586 7.020 1.00 84.88 110 LEU A CA 1
ATOM 823 C C . LEU A 1 110 ? 1.025 6.536 7.466 1.00 84.88 110 LEU A C 1
ATOM 825 O O . LEU A 1 110 ? 0.525 7.457 8.117 1.00 84.88 110 LEU A O 1
ATOM 829 N N . THR A 1 111 ? 0.334 5.440 7.154 1.00 82.25 111 THR A N 1
ATOM 830 C CA . THR A 1 111 ? -1.077 5.264 7.520 1.00 82.25 111 THR A CA 1
ATOM 831 C C . THR A 1 111 ? -1.261 5.222 9.034 1.00 82.25 111 THR A C 1
ATOM 833 O O . THR A 1 111 ? -2.222 5.812 9.530 1.00 82.25 111 THR A O 1
ATOM 836 N N . TYR A 1 112 ? -0.331 4.627 9.789 1.00 80.06 112 TYR A N 1
ATOM 837 C CA . TYR A 1 112 ? -0.347 4.673 11.255 1.00 80.06 112 TYR A CA 1
ATOM 838 C C . TYR A 1 112 ? -0.261 6.110 11.795 1.00 80.06 112 TYR A C 1
ATOM 840 O O . TYR A 1 112 ? -1.079 6.503 12.634 1.00 80.06 112 TYR A O 1
ATOM 848 N N . VAL A 1 113 ? 0.685 6.912 11.295 1.00 81.69 113 VAL A N 1
ATOM 849 C CA . VAL A 1 113 ? 0.873 8.312 11.712 1.00 81.69 113 VAL A CA 1
ATOM 850 C C . VAL A 1 113 ? -0.365 9.146 11.382 1.00 81.69 113 VAL A C 1
ATOM 852 O O . VAL A 1 113 ? -0.934 9.775 12.278 1.00 81.69 113 VAL A O 1
ATOM 855 N N . LEU A 1 114 ? -0.848 9.094 10.138 1.00 81.00 114 LEU A N 1
ATOM 856 C CA . LEU A 1 114 ? -2.034 9.842 9.702 1.00 81.00 114 LEU A CA 1
ATOM 857 C C . LEU A 1 114 ? -3.271 9.474 10.524 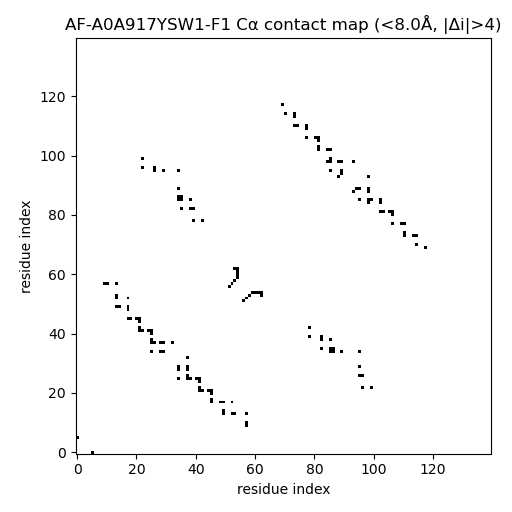1.00 81.00 114 LEU A C 1
ATOM 859 O O . LEU A 1 114 ? -3.971 10.348 11.039 1.00 81.00 114 LEU A O 1
ATOM 863 N N . THR A 1 115 ? -3.493 8.177 10.729 1.00 74.94 115 THR A N 1
ATOM 864 C CA . THR A 1 115 ? -4.597 7.677 11.554 1.00 74.94 115 THR A CA 1
ATOM 865 C C . THR A 1 115 ? -4.506 8.201 12.985 1.00 74.94 115 THR A C 1
ATOM 867 O O . THR A 1 115 ? -5.504 8.651 13.552 1.00 74.94 115 THR A O 1
ATOM 870 N N . ARG A 1 116 ? -3.305 8.200 13.578 1.00 78.62 116 ARG A N 1
ATOM 871 C CA . ARG A 1 116 ? -3.072 8.719 14.931 1.00 78.62 116 ARG A CA 1
ATOM 872 C C . ARG A 1 116 ? -3.397 10.212 15.038 1.00 78.62 116 ARG A C 1
ATOM 874 O O . ARG A 1 116 ? -3.985 10.614 16.042 1.00 78.62 116 ARG A O 1
ATOM 881 N N . HIS A 1 117 ? -3.049 11.024 14.039 1.00 78.25 117 HIS A N 1
ATOM 882 C CA . HIS A 1 117 ? -3.362 12.459 14.028 1.00 78.25 117 HIS A CA 1
ATOM 883 C C . HIS A 1 117 ? -4.864 12.725 13.872 1.00 78.25 117 HIS A C 1
ATOM 885 O O . HIS A 1 117 ? -5.437 13.473 14.668 1.00 78.25 117 HIS A O 1
ATOM 891 N N . VAL A 1 118 ? -5.523 12.044 12.930 1.00 72.50 118 VAL A N 1
ATOM 892 C CA . VAL A 1 118 ? -6.971 12.181 12.690 1.00 72.50 118 VAL A CA 1
ATOM 893 C C . VAL A 1 118 ? -7.784 11.767 13.924 1.00 72.50 118 VAL A C 1
ATOM 895 O O . VAL A 1 118 ? -8.724 12.458 14.326 1.00 72.50 118 VAL A O 1
ATOM 898 N N . LEU A 1 119 ? -7.407 10.666 14.586 1.00 67.06 119 LEU A N 1
ATOM 899 C CA . LEU A 1 119 ? -8.105 10.190 15.786 1.00 67.06 119 LEU A CA 1
ATOM 900 C C . LEU A 1 119 ? -7.881 11.086 17.013 1.00 67.06 119 LEU A C 1
ATOM 902 O O . LEU A 1 119 ? -8.765 11.169 17.868 1.00 67.06 119 LEU A O 1
ATOM 906 N N . ARG A 1 120 ? -6.730 11.764 17.112 1.00 66.94 120 ARG A N 1
ATOM 907 C CA . ARG A 1 120 ? -6.467 12.747 18.176 1.00 66.94 120 ARG A CA 1
ATOM 908 C C . ARG A 1 120 ? -7.332 13.999 18.019 1.00 66.94 120 ARG A C 1
ATOM 910 O O . ARG A 1 120 ? -7.934 14.417 19.005 1.00 66.94 120 ARG A O 1
ATOM 917 N N . GLY A 1 121 ? -7.472 14.528 16.801 1.00 59.75 121 GLY A N 1
ATOM 918 C CA . GLY A 1 121 ? -8.342 15.681 16.525 1.00 59.75 121 GLY A CA 1
ATOM 919 C C . GLY A 1 121 ? -9.810 15.416 16.877 1.00 59.75 121 GLY A C 1
ATOM 920 O O . GLY A 1 121 ? -10.446 16.210 17.564 1.00 59.75 121 GLY A O 1
ATOM 921 N N . ALA A 1 122 ? -10.318 14.227 16.537 1.00 59.41 122 ALA A N 1
ATOM 922 C CA . ALA A 1 122 ? -11.703 13.842 16.818 1.00 59.41 122 ALA A CA 1
ATOM 923 C C . ALA A 1 122 ? -12.063 13.736 18.316 1.00 59.41 122 ALA A C 1
ATOM 925 O O . ALA A 1 122 ? -13.242 13.819 18.667 1.00 59.41 122 ALA A O 1
ATOM 926 N N . ARG A 1 123 ? -11.081 13.499 19.199 1.00 59.53 123 ARG A N 1
ATOM 927 C CA . ARG A 1 123 ? -11.299 13.472 20.658 1.00 59.53 123 ARG A CA 1
ATOM 928 C C . ARG A 1 123 ? -11.310 14.875 21.258 1.00 59.53 123 ARG A C 1
ATOM 930 O O . ARG A 1 123 ? -12.118 15.124 22.144 1.00 59.53 123 ARG A O 1
ATOM 937 N N . ALA A 1 124 ? -10.465 15.774 20.753 1.00 59.34 124 ALA A N 1
ATOM 938 C CA . ALA A 1 124 ? -10.411 17.165 21.201 1.00 59.34 124 ALA A CA 1
ATOM 939 C C . ALA A 1 124 ? -11.731 17.910 20.934 1.00 59.34 124 ALA A C 1
ATOM 941 O O . ALA A 1 124 ? -12.183 18.695 21.760 1.00 59.34 124 ALA A O 1
ATOM 942 N N . GLU A 1 125 ? -12.396 17.601 19.822 1.00 59.75 125 GLU A N 1
ATOM 943 C CA . GLU A 1 125 ? -13.663 18.232 19.443 1.00 59.75 125 GLU A CA 1
ATOM 944 C C . GLU A 1 125 ? -14.855 17.773 20.297 1.00 59.75 125 GLU A C 1
ATOM 946 O O . GLU A 1 125 ? -15.745 18.563 20.590 1.00 59.75 125 GLU A O 1
ATOM 951 N N . ARG A 1 126 ? -14.842 16.521 20.779 1.00 59.03 126 ARG A N 1
ATOM 952 C CA . ARG A 1 126 ? -15.848 16.007 21.730 1.00 59.03 126 ARG A CA 1
ATOM 953 C C . ARG A 1 126 ? -15.630 16.470 23.170 1.00 59.03 126 ARG A C 1
ATOM 955 O O . ARG A 1 126 ? -16.547 16.360 23.970 1.00 59.03 126 ARG A O 1
ATOM 962 N N . ALA A 1 127 ? -14.424 16.929 23.499 1.00 60.91 127 ALA A N 1
ATOM 963 C CA . ALA A 1 127 ? -14.086 17.451 24.819 1.00 60.91 127 ALA A CA 1
ATOM 964 C C . ALA A 1 127 ? -14.401 18.950 24.967 1.00 60.91 127 ALA A C 1
ATOM 966 O O . ALA A 1 127 ? -14.210 19.497 26.051 1.00 60.91 127 ALA A O 1
ATOM 967 N N . ARG A 1 128 ? -14.879 19.625 23.907 1.00 57.28 128 ARG A N 1
ATOM 968 C CA . ARG A 1 128 ? -15.421 20.980 24.039 1.00 57.28 128 ARG A CA 1
ATOM 969 C C . ARG A 1 128 ? -16.684 20.913 24.907 1.00 57.28 128 ARG A C 1
ATOM 971 O O . ARG A 1 128 ? -17.604 20.187 24.528 1.00 57.28 128 ARG A O 1
ATOM 978 N N . PRO A 1 129 ? -16.736 21.635 26.042 1.00 60.25 129 PRO A N 1
ATOM 979 C CA . PRO A 1 129 ? -17.949 21.719 26.835 1.00 60.25 129 PRO A CA 1
ATOM 980 C C . PRO A 1 129 ? -19.070 22.257 25.949 1.00 60.25 129 PRO A C 1
ATOM 982 O O . PRO A 1 129 ? -18.886 23.248 25.237 1.00 60.25 129 PRO A O 1
ATOM 985 N N . GLU A 1 130 ? -20.211 21.577 25.973 1.00 64.25 130 GLU A N 1
ATOM 986 C CA . GLU A 1 130 ? -21.454 22.079 25.401 1.00 64.25 130 GLU A CA 1
ATOM 987 C C . GLU A 1 130 ? -21.674 23.497 25.959 1.00 64.25 130 GLU A C 1
ATOM 989 O O . GLU A 1 130 ? -21.574 23.667 27.180 1.00 64.25 130 GLU A O 1
ATOM 994 N N . PRO A 1 131 ? -21.864 24.536 25.120 1.00 64.12 131 PRO A N 1
ATOM 995 C CA . PRO A 1 131 ? -22.060 25.886 25.625 1.00 64.12 131 PRO A CA 1
ATOM 996 C C . PRO A 1 131 ? -23.290 25.864 26.528 1.00 64.12 131 PRO A C 1
ATOM 998 O O . PRO A 1 131 ? -24.412 25.658 26.064 1.00 64.12 131 PRO A O 1
ATOM 1001 N N . ALA A 1 132 ? -23.032 25.997 27.830 1.00 63.66 132 ALA A N 1
ATOM 1002 C CA . ALA A 1 132 ? -24.030 25.928 28.873 1.00 63.66 132 ALA A CA 1
ATOM 1003 C C . ALA A 1 132 ? -25.174 26.880 28.526 1.00 63.66 132 ALA A C 1
ATOM 1005 O O . ALA A 1 132 ? -24.950 28.076 28.364 1.00 63.66 132 ALA A O 1
ATOM 1006 N N . GLY A 1 133 ? -26.366 26.300 28.381 1.00 55.47 133 GLY A N 1
ATOM 1007 C CA . GLY A 1 133 ? -27.663 26.957 28.451 1.00 55.47 133 GLY A CA 1
ATOM 1008 C C . GLY A 1 133 ? -27.760 28.311 27.756 1.00 55.47 133 GLY A C 1
ATOM 1009 O O . GLY A 1 133 ? -27.451 29.346 28.340 1.00 55.47 133 GLY A O 1
ATOM 1010 N N . ARG A 1 134 ? -28.374 28.332 26.567 1.00 61.59 134 ARG A N 1
ATOM 1011 C CA . ARG A 1 134 ? -29.146 29.516 26.167 1.00 61.59 134 ARG A CA 1
ATOM 1012 C C . ARG A 1 134 ? -30.070 29.875 27.342 1.00 61.59 134 ARG A C 1
ATOM 1014 O O . ARG A 1 134 ? -30.890 29.024 27.694 1.00 61.59 134 ARG A O 1
ATOM 1021 N N . PRO A 1 135 ? -29.970 31.070 27.953 1.00 58.97 135 PRO A N 1
ATOM 1022 C CA . PRO A 1 135 ? -30.944 31.467 28.953 1.00 58.97 135 PRO A CA 1
ATOM 1023 C C . PRO A 1 135 ? -32.308 31.479 28.267 1.00 58.97 135 PRO A C 1
ATOM 1025 O O . PRO A 1 135 ? -32.470 32.075 27.197 1.00 58.97 135 PRO A O 1
ATOM 1028 N N . LEU A 1 136 ? -33.258 30.742 28.846 1.00 61.88 136 LEU A N 1
ATOM 1029 C CA . LEU A 1 136 ? -34.648 30.735 28.417 1.00 61.88 136 LEU A CA 1
ATOM 1030 C C . LEU A 1 136 ? -35.106 32.190 28.370 1.00 61.88 136 LEU A C 1
ATOM 1032 O O . LEU A 1 136 ? -35.190 32.870 29.391 1.00 61.88 136 LEU A O 1
ATOM 1036 N N . ARG A 1 137 ? -35.338 32.676 27.152 1.00 56.72 137 ARG A N 1
ATOM 1037 C CA . ARG A 1 137 ? -35.938 33.978 26.897 1.00 56.72 137 ARG A CA 1
ATOM 1038 C C . ARG A 1 137 ? -37.377 33.858 27.387 1.00 56.72 137 ARG A C 1
ATOM 1040 O O . ARG A 1 137 ? -38.238 33.379 26.657 1.00 56.72 137 ARG A O 1
ATOM 1047 N N . VAL A 1 138 ? -37.598 34.188 28.657 1.00 57.31 138 VAL A N 1
ATOM 1048 C CA . VAL A 1 138 ? -38.936 34.300 29.233 1.00 57.31 138 VAL A CA 1
ATOM 1049 C C . VAL A 1 138 ? -39.651 35.370 28.415 1.00 57.31 138 VAL A C 1
ATOM 1051 O O . VAL A 1 138 ? -39.214 36.521 28.358 1.00 57.31 138 VAL A O 1
ATOM 1054 N N . ALA A 1 139 ? -40.664 34.928 27.674 1.00 55.41 139 ALA A N 1
ATOM 1055 C CA . ALA A 1 139 ? -41.546 35.783 26.906 1.00 55.41 139 ALA A CA 1
ATOM 1056 C C . ALA A 1 139 ? -42.240 36.756 27.868 1.00 55.41 139 ALA A C 1
ATOM 1058 O O . ALA A 1 139 ? -42.694 36.349 28.937 1.00 55.41 139 ALA A O 1
ATOM 1059 N N . ARG A 1 140 ? -42.230 38.037 27.492 1.00 57.56 140 ARG A N 1
ATOM 1060 C CA . ARG A 1 140 ? -43.065 39.077 28.098 1.00 57.56 140 ARG A CA 1
ATOM 1061 C C . ARG A 1 140 ? -44.528 38.834 27.771 1.00 57.56 140 ARG A C 1
ATOM 1063 O O . ARG A 1 140 ? -44.778 38.346 26.646 1.00 57.56 140 ARG A O 1
#

Mean predicted aligned error: 10.5 Å

Radius of gyration: 20.84 Å; Cα contacts (8 Å, |Δi|>4): 82; chains: 1; bounding box: 58×58×49 Å

pLDDT: mean 76.02, std 14.64, range [39.34, 93.25]

Nearest PDB structures (foldseek):
  5mm0-assembly1_A  TM=5.138E-01  e=3.756E-02  Pyrococcus furiosus DSM 3638